Protein AF-A0A8B8GQB9-F1 (afdb_monomer_lite)

pLDDT: mean 72.42, std 12.16, range [37.84, 94.25]

Structure (mmCIF, N/CA/C/O backbone):
data_AF-A0A8B8GQB9-F1
#
_entry.id   AF-A0A8B8GQB9-F1
#
loop_
_atom_site.group_PDB
_atom_site.id
_atom_site.type_symbol
_atom_site.label_atom_id
_atom_site.label_alt_id
_atom_site.label_comp_id
_atom_site.label_asym_id
_atom_site.label_entity_id
_atom_site.label_seq_id
_atom_site.pdbx_PDB_ins_code
_atom_site.Cartn_x
_atom_site.Cartn_y
_atom_site.Cartn_z
_atom_site.occupancy
_atom_site.B_iso_or_equiv
_atom_site.auth_seq_id
_atom_site.auth_comp_id
_atom_site.auth_asym_id
_atom_site.auth_atom_id
_atom_site.pdbx_PDB_model_num
ATOM 1 N N . MET A 1 1 ? -40.264 -31.088 103.497 1.00 39.34 1 MET A N 1
ATOM 2 C CA . MET A 1 1 ? -40.477 -31.067 102.031 1.00 39.34 1 MET A CA 1
ATOM 3 C C . MET A 1 1 ? -41.965 -31.259 101.777 1.00 39.34 1 MET A C 1
ATOM 5 O O . MET A 1 1 ? -42.435 -32.384 101.854 1.00 39.34 1 MET A O 1
ATOM 9 N N . TYR A 1 2 ? -42.716 -30.182 101.550 1.00 37.84 2 TYR A N 1
ATOM 10 C CA . TYR A 1 2 ? -44.138 -30.271 101.207 1.00 37.84 2 TYR A CA 1
ATOM 11 C C . TYR A 1 2 ? -44.285 -29.982 99.714 1.00 37.84 2 TYR A C 1
ATOM 13 O O . TYR A 1 2 ? -43.940 -28.894 99.259 1.00 37.84 2 TYR A O 1
ATOM 21 N N . LYS A 1 3 ? -44.726 -30.979 98.940 1.00 40.84 3 LYS A N 1
ATOM 22 C CA . LYS A 1 3 ? -45.108 -30.781 97.539 1.00 40.84 3 LYS A CA 1
ATOM 23 C C . LYS A 1 3 ? -46.495 -30.143 97.525 1.00 40.84 3 LYS A C 1
ATOM 25 O O . LYS A 1 3 ? -47.461 -30.779 97.931 1.00 40.84 3 LYS A O 1
ATOM 30 N N . VAL A 1 4 ? -46.573 -28.893 97.080 1.00 47.66 4 VAL A N 1
ATOM 31 C CA . VAL A 1 4 ? -47.841 -28.227 96.764 1.00 47.66 4 VAL A CA 1
ATOM 32 C C . VAL A 1 4 ? -48.366 -28.844 95.462 1.00 47.66 4 VAL A C 1
ATOM 34 O O . VAL A 1 4 ? -47.625 -28.853 94.476 1.00 47.66 4 VAL A O 1
ATOM 37 N N . PRO A 1 5 ? -49.590 -29.397 95.420 1.00 45.25 5 PRO A N 1
ATOM 38 C CA . PRO A 1 5 ? -50.157 -29.890 94.175 1.00 45.25 5 PRO A CA 1
ATOM 39 C C . PRO A 1 5 ? -50.488 -28.698 93.272 1.00 45.25 5 PRO A C 1
ATOM 41 O O . PRO A 1 5 ? -51.281 -27.828 93.628 1.00 45.25 5 PRO A O 1
ATOM 44 N N . ILE A 1 6 ? -49.858 -28.650 92.098 1.00 49.50 6 ILE A N 1
ATOM 45 C CA . ILE A 1 6 ? -50.190 -27.693 91.042 1.00 49.50 6 ILE A CA 1
ATOM 46 C C . ILE A 1 6 ? -51.514 -28.159 90.445 1.00 49.50 6 ILE A C 1
ATOM 48 O O . ILE A 1 6 ? -51.567 -29.145 89.711 1.00 49.50 6 ILE A O 1
ATOM 52 N N . ASN A 1 7 ? -52.592 -27.478 90.819 1.00 47.31 7 ASN A N 1
ATOM 53 C CA . ASN A 1 7 ? -53.918 -27.724 90.279 1.00 47.31 7 ASN A CA 1
ATOM 54 C C . ASN A 1 7 ? -53.953 -27.150 88.855 1.00 47.31 7 ASN A C 1
ATOM 56 O O . ASN A 1 7 ? -54.044 -25.936 88.665 1.00 47.31 7 ASN A O 1
ATOM 60 N N . ILE A 1 8 ? -53.789 -28.011 87.850 1.00 48.53 8 ILE A N 1
ATOM 61 C CA . ILE A 1 8 ? -53.906 -27.627 86.443 1.00 48.53 8 ILE A CA 1
ATOM 62 C C . ILE A 1 8 ? -55.402 -27.504 86.155 1.00 48.53 8 ILE A C 1
ATOM 64 O O . ILE A 1 8 ? -56.056 -28.472 85.773 1.00 48.53 8 ILE A O 1
ATOM 68 N N . TYR A 1 9 ? -55.968 -26.318 86.370 1.00 55.84 9 TYR A N 1
ATOM 69 C CA . TYR A 1 9 ? -57.271 -26.009 85.798 1.00 55.84 9 TYR A CA 1
ATOM 70 C C . TYR A 1 9 ? -57.108 -26.035 84.277 1.00 55.84 9 TYR A C 1
ATOM 72 O O . TYR A 1 9 ? -56.384 -25.215 83.711 1.00 55.84 9 TYR A O 1
ATOM 80 N N . SER A 1 10 ? -57.754 -26.989 83.605 1.00 50.94 10 SER A N 1
ATOM 81 C CA . SER A 1 10 ? -57.945 -26.933 82.160 1.00 50.94 10 SER A CA 1
ATOM 82 C C . SER A 1 10 ? -58.796 -25.699 81.864 1.00 50.94 10 SER A C 1
ATOM 84 O O . SER A 1 10 ? -60.022 -25.735 81.978 1.00 50.94 10 SER A O 1
ATOM 86 N N . SER A 1 11 ? -58.139 -24.578 81.574 1.00 60.91 11 SER A N 1
ATOM 87 C CA . SER A 1 11 ? -58.800 -23.360 81.126 1.00 60.91 11 SER A CA 1
ATOM 88 C C . SER A 1 11 ? -59.613 -23.701 79.880 1.00 60.91 11 SER A C 1
ATOM 90 O O . SER A 1 11 ? -59.053 -24.100 78.858 1.00 60.91 11 SER A O 1
ATOM 92 N N . ILE A 1 12 ? -60.940 -23.613 79.984 1.00 61.53 12 ILE A N 1
ATOM 93 C CA . ILE A 1 12 ? -61.823 -23.696 78.824 1.00 61.53 12 ILE A CA 1
ATOM 94 C C . ILE A 1 12 ? -61.467 -22.484 77.966 1.00 61.53 12 ILE A C 1
ATOM 96 O O . ILE A 1 12 ? -61.733 -21.349 78.352 1.00 61.53 12 ILE A O 1
ATOM 100 N N . MET A 1 13 ? -60.791 -22.719 76.843 1.00 62.28 13 MET A N 1
ATOM 101 C CA . MET A 1 13 ? -60.435 -21.652 75.917 1.00 62.28 13 MET A CA 1
ATOM 102 C C . MET A 1 13 ? -61.678 -21.236 75.140 1.00 62.28 13 MET A C 1
ATOM 104 O O . MET A 1 13 ? -62.284 -22.040 74.429 1.00 62.28 13 MET A O 1
ATOM 108 N N . TYR A 1 14 ? -62.072 -19.978 75.310 1.00 66.94 14 TYR A N 1
ATOM 109 C CA . TYR A 1 14 ? -63.197 -19.377 74.609 1.00 66.94 14 TYR A CA 1
ATOM 110 C C . TYR A 1 14 ? -62.704 -18.633 73.367 1.00 66.94 14 TYR A C 1
ATOM 112 O O . TYR A 1 14 ? -61.550 -18.238 73.267 1.00 66.94 14 TYR A O 1
ATOM 120 N N . ASN A 1 15 ? -63.592 -18.449 72.394 1.00 71.06 15 ASN A N 1
ATOM 121 C CA . ASN A 1 15 ? -63.303 -17.665 71.196 1.00 71.06 15 ASN A CA 1
ATOM 122 C C . ASN A 1 15 ? -63.157 -16.174 71.561 1.00 71.06 15 ASN A C 1
ATOM 124 O O . ASN A 1 15 ? -63.997 -15.663 72.299 1.00 71.06 15 ASN A O 1
ATOM 128 N N . ASN A 1 16 ? -62.201 -15.455 70.962 1.00 67.06 16 ASN A N 1
ATOM 129 C CA . ASN A 1 16 ? -61.889 -14.024 71.166 1.00 67.06 16 ASN A CA 1
ATOM 130 C C . ASN A 1 16 ? -63.027 -13.047 70.778 1.00 67.06 16 ASN A C 1
ATOM 132 O O . ASN A 1 16 ? -62.819 -11.841 70.651 1.00 67.06 16 ASN A O 1
ATOM 136 N N . LYS A 1 17 ? -64.243 -13.541 70.533 1.00 71.31 17 LYS A N 1
ATOM 137 C CA . LYS A 1 17 ? -65.480 -12.745 70.433 1.00 71.31 17 LYS A CA 1
ATOM 138 C C . LYS A 1 17 ? -66.305 -12.776 71.720 1.00 71.31 17 LYS A C 1
ATOM 140 O O . LYS A 1 17 ? -67.232 -11.988 71.869 1.00 71.31 17 LYS A O 1
ATOM 145 N N . VAL A 1 18 ? -65.997 -13.706 72.617 1.00 72.69 18 VAL A N 1
ATOM 146 C CA . VAL A 1 18 ? -66.631 -13.853 73.921 1.00 72.69 18 VAL A CA 1
ATOM 147 C C . VAL A 1 18 ? -65.871 -12.968 74.904 1.00 72.69 18 VAL A C 1
ATOM 149 O O . VAL A 1 18 ? -64.649 -13.038 74.990 1.00 72.69 18 VAL A O 1
ATOM 152 N N . LEU A 1 19 ? -66.594 -12.124 75.642 1.00 76.31 19 LEU A N 1
ATOM 153 C CA . LEU A 1 19 ? -66.032 -11.150 76.587 1.00 76.31 19 LEU A CA 1
ATOM 154 C C . LEU A 1 19 ? -65.629 -11.815 77.917 1.00 76.31 19 LEU A C 1
ATOM 156 O O . LEU A 1 19 ? -66.058 -11.395 78.990 1.00 76.31 19 LEU A O 1
ATOM 160 N N . ILE A 1 20 ? -64.867 -12.907 77.849 1.00 72.06 20 ILE A N 1
ATOM 161 C CA . ILE A 1 20 ? -64.459 -13.724 78.998 1.00 72.06 20 ILE A CA 1
ATOM 162 C C . ILE A 1 20 ? -62.994 -14.112 78.806 1.00 72.06 20 ILE A C 1
ATOM 164 O O . ILE A 1 20 ? -62.632 -14.568 77.731 1.00 72.06 20 ILE A O 1
ATOM 168 N N . GLY A 1 21 ? -62.178 -13.968 79.857 1.00 65.38 21 GLY A N 1
ATOM 169 C CA . GLY A 1 21 ? -60.767 -14.371 79.862 1.00 65.38 21 GLY A CA 1
ATOM 170 C C . GLY A 1 21 ? -59.894 -13.521 78.937 1.00 65.38 21 GLY A C 1
ATOM 171 O O . GLY A 1 21 ? -59.866 -13.749 77.743 1.00 65.38 21 GLY A O 1
ATOM 172 N N . ASN A 1 22 ? -59.191 -12.529 79.491 1.00 73.38 22 ASN A N 1
ATOM 173 C CA . ASN A 1 22 ? -58.153 -11.703 78.842 1.00 73.38 22 ASN A CA 1
ATOM 174 C C . ASN A 1 22 ? -58.404 -11.188 77.397 1.00 73.38 22 ASN A C 1
ATOM 176 O O . ASN A 1 22 ? -57.479 -10.771 76.703 1.00 73.38 22 ASN A O 1
ATOM 180 N N . TRP A 1 23 ? -59.672 -11.140 76.978 1.00 77.75 23 TRP A N 1
ATOM 181 C CA . TRP A 1 23 ? -60.152 -10.773 75.643 1.00 77.75 23 TRP A CA 1
ATOM 182 C C . TRP A 1 23 ? -59.574 -9.455 75.101 1.00 77.75 23 TRP A C 1
ATOM 184 O O . TRP A 1 23 ? -59.259 -9.333 73.917 1.00 77.75 23 TRP A O 1
ATOM 194 N N . PHE A 1 24 ? -59.418 -8.460 75.978 1.00 74.44 24 PHE A N 1
ATOM 195 C CA . PHE A 1 24 ? -58.923 -7.134 75.610 1.00 74.44 24 PHE A CA 1
ATOM 196 C C . PHE A 1 24 ? -57.451 -7.154 75.171 1.00 74.44 24 PHE A C 1
ATOM 198 O O . PHE A 1 24 ? -57.071 -6.450 74.236 1.00 74.44 24 PHE A O 1
ATOM 205 N N . GLU A 1 25 ? -56.616 -7.968 75.819 1.00 70.38 25 GLU A N 1
ATOM 206 C CA . GLU A 1 25 ? -55.206 -8.091 75.444 1.00 70.38 25 GLU A CA 1
ATOM 207 C C . GLU A 1 25 ? -55.064 -8.837 74.116 1.00 70.38 25 GLU A C 1
ATOM 209 O O . GLU A 1 25 ? -54.300 -8.416 73.247 1.00 70.38 25 GLU A O 1
ATOM 214 N N . GLU A 1 26 ? -55.877 -9.873 73.907 1.00 70.06 26 GLU A N 1
ATOM 215 C CA . GLU A 1 26 ? -55.859 -10.677 72.685 1.00 70.06 26 GLU A CA 1
ATOM 216 C C . GLU A 1 26 ? -56.292 -9.897 71.434 1.00 70.06 26 GLU A C 1
ATOM 218 O O . GLU A 1 26 ? -55.736 -10.123 70.357 1.00 70.06 26 GLU A O 1
ATOM 223 N N . GLN A 1 27 ? -57.219 -8.936 71.546 1.00 68.00 27 GLN A N 1
ATOM 224 C CA . GLN A 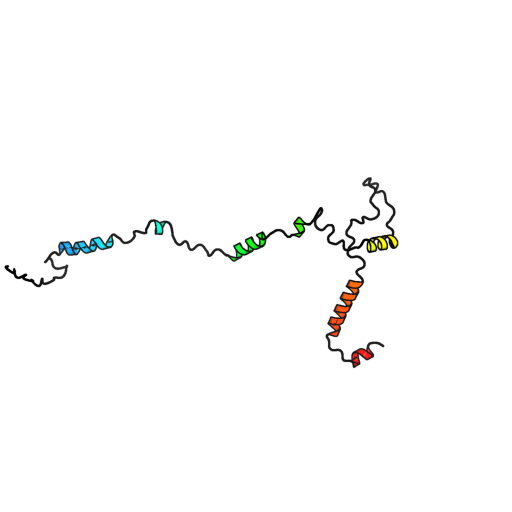1 27 ? -57.556 -8.047 70.422 1.00 68.00 27 GLN A CA 1
ATOM 225 C C . GLN A 1 27 ? -56.399 -7.118 70.021 1.00 68.00 27 GLN A C 1
ATOM 227 O O . GLN A 1 27 ? -56.227 -6.801 68.838 1.00 68.00 27 GLN A O 1
ATOM 232 N N . ASN A 1 28 ? -55.591 -6.679 70.986 1.00 63.62 28 ASN A N 1
ATOM 233 C CA . ASN A 1 28 ? -54.536 -5.695 70.747 1.00 63.62 28 ASN A CA 1
ATOM 234 C C . ASN A 1 28 ? -53.272 -6.294 70.107 1.00 63.62 28 ASN A C 1
ATOM 236 O O . ASN A 1 28 ? -52.526 -5.570 69.442 1.00 63.62 28 ASN A O 1
ATOM 240 N N . VAL A 1 29 ? -53.062 -7.612 70.208 1.00 61.47 29 VAL A N 1
ATOM 241 C CA . VAL A 1 29 ? -51.936 -8.319 69.559 1.00 61.47 29 VAL A CA 1
ATOM 242 C C . VAL A 1 29 ? -51.974 -8.161 68.034 1.00 61.47 29 VAL A C 1
ATOM 244 O O . VAL A 1 29 ? -50.940 -7.971 67.390 1.00 61.47 29 VAL A O 1
ATOM 247 N N . THR A 1 30 ? -53.169 -8.160 67.440 1.00 55.09 30 THR A N 1
ATOM 248 C CA . THR A 1 30 ? -53.351 -8.051 65.984 1.00 55.09 30 THR A CA 1
ATOM 249 C C . THR A 1 30 ? -52.902 -6.708 65.399 1.00 55.09 30 THR A C 1
ATOM 251 O O . THR A 1 30 ? -52.478 -6.659 64.243 1.00 55.09 30 THR A O 1
ATOM 254 N N . PHE A 1 31 ? -52.926 -5.621 66.178 1.00 53.53 31 PHE A N 1
ATOM 255 C CA . PHE A 1 31 ? -52.535 -4.289 65.697 1.00 53.53 31 PHE A CA 1
ATOM 256 C C . PHE A 1 31 ? -51.015 -4.089 65.628 1.00 53.53 31 PHE A C 1
ATOM 258 O O . PHE A 1 31 ? -50.538 -3.282 64.826 1.00 53.53 31 PHE A O 1
ATOM 265 N N . ALA A 1 32 ? -50.237 -4.836 66.416 1.00 54.53 32 ALA A N 1
ATOM 266 C CA . ALA A 1 32 ? -48.777 -4.734 66.412 1.00 54.53 32 ALA A CA 1
ATOM 267 C C . ALA A 1 32 ? -48.144 -5.335 65.142 1.00 54.53 32 ALA A C 1
ATOM 269 O O . ALA A 1 32 ? -47.116 -4.851 64.676 1.00 54.53 32 ALA A O 1
ATOM 270 N N . LEU A 1 33 ? -48.785 -6.336 64.530 1.00 55.19 33 LEU A N 1
ATOM 271 C CA . LEU A 1 33 ? -48.252 -7.057 63.367 1.00 55.19 33 LEU A CA 1
ATOM 272 C C . LEU A 1 33 ? -48.316 -6.270 62.047 1.00 55.19 33 LEU A C 1
ATOM 274 O O . LEU A 1 33 ? -47.567 -6.570 61.121 1.00 55.19 33 LEU A O 1
ATOM 278 N N . GLN A 1 34 ? -49.176 -5.253 61.935 1.00 52.78 34 GLN A N 1
ATOM 279 C CA . GLN A 1 34 ? -49.383 -4.543 60.663 1.00 52.78 34 GLN A CA 1
ATOM 280 C C . GLN A 1 34 ? -48.462 -3.328 60.452 1.00 52.78 34 GLN A C 1
ATOM 282 O O . GLN A 1 34 ? -48.421 -2.779 59.350 1.00 52.78 34 GLN A O 1
ATOM 287 N N . LYS A 1 35 ? -47.689 -2.899 61.461 1.00 53.28 35 LYS A N 1
ATOM 288 C CA . LYS A 1 35 ? -46.901 -1.651 61.385 1.00 53.28 35 LYS A CA 1
ATOM 289 C C . LYS A 1 35 ? -45.514 -1.771 60.736 1.00 53.28 35 LYS A C 1
ATOM 291 O O . LYS A 1 35 ? -44.863 -0.745 60.540 1.00 53.28 35 LYS A O 1
ATOM 296 N N . ASP A 1 36 ? -45.068 -2.967 60.350 1.00 57.03 36 ASP A N 1
ATOM 297 C CA . ASP A 1 36 ? -43.691 -3.189 59.867 1.00 57.03 36 ASP A CA 1
ATOM 298 C C . ASP A 1 36 ? -43.534 -3.398 58.349 1.00 57.03 36 ASP A C 1
ATOM 300 O O . ASP A 1 36 ? -42.431 -3.611 57.843 1.00 57.03 36 ASP A O 1
ATOM 304 N N . GLY A 1 37 ? -44.604 -3.262 57.571 1.00 56.44 37 GLY A N 1
ATOM 305 C CA . GLY A 1 37 ? -44.643 -3.770 56.199 1.00 56.44 37 GLY A CA 1
ATOM 306 C C . GLY A 1 37 ? -44.079 -2.904 55.065 1.00 56.44 37 GLY A C 1
ATOM 307 O O . GLY A 1 37 ? -44.536 -3.101 53.946 1.00 56.44 37 GLY A O 1
ATOM 308 N N . ASN A 1 38 ? -43.161 -1.943 55.270 1.00 61.88 38 ASN A N 1
ATOM 309 C CA . ASN A 1 38 ? -42.385 -1.383 54.134 1.00 61.88 38 ASN A CA 1
ATOM 310 C C . ASN A 1 38 ? -41.113 -0.596 54.514 1.00 61.88 38 ASN A C 1
ATOM 312 O O . ASN A 1 38 ? -40.820 0.467 53.956 1.00 61.88 38 ASN A O 1
ATOM 316 N N . LYS A 1 39 ? -40.312 -1.099 55.456 1.00 67.75 39 LYS A N 1
ATOM 317 C CA . LYS A 1 39 ? -38.986 -0.525 55.738 1.00 67.75 39 LYS A CA 1
ATOM 318 C C . LYS A 1 39 ? -37.973 -1.038 54.710 1.00 67.75 39 LYS A C 1
ATOM 320 O O . LYS A 1 39 ? -37.134 -1.876 55.024 1.00 67.75 39 LYS A O 1
ATOM 325 N N . LYS A 1 40 ? -38.045 -0.546 53.466 1.00 72.50 40 LYS A N 1
ATOM 326 C CA . LYS A 1 40 ? -36.931 -0.729 52.519 1.00 72.50 40 LYS A CA 1
ATOM 327 C C . LYS A 1 40 ? -35.676 -0.172 53.180 1.00 72.50 40 LYS A C 1
ATOM 329 O O . LYS A 1 40 ? -35.678 0.988 53.601 1.00 72.50 40 LYS A O 1
ATOM 334 N N . SER A 1 41 ? -34.639 -0.997 53.292 1.00 78.69 41 SER A N 1
ATOM 335 C CA . SER A 1 41 ? -33.354 -0.554 53.830 1.00 78.69 41 SER A CA 1
ATOM 336 C C . SER A 1 41 ? -32.833 0.631 53.013 1.00 78.69 41 SER A C 1
ATOM 338 O O . SER A 1 41 ? -33.171 0.766 51.833 1.00 78.69 41 SER A O 1
ATOM 340 N N . ALA A 1 42 ? -32.006 1.491 53.618 1.00 79.38 42 ALA A N 1
ATOM 341 C CA . ALA A 1 42 ? -31.325 2.559 52.876 1.00 79.38 42 ALA A CA 1
ATOM 342 C C . ALA A 1 42 ? -30.630 1.982 51.627 1.00 79.38 42 ALA A C 1
ATOM 344 O O . ALA A 1 42 ? -30.844 2.458 50.520 1.00 79.38 42 ALA A O 1
ATOM 345 N N . TYR A 1 43 ? -29.997 0.813 51.778 1.00 81.12 43 TYR A N 1
ATOM 346 C CA . TYR A 1 43 ? -29.413 0.051 50.676 1.00 81.12 43 TYR A CA 1
ATOM 347 C C . TYR A 1 43 ? -30.402 -0.283 49.544 1.00 81.12 43 TYR A C 1
ATOM 349 O O . TYR A 1 43 ? -30.079 -0.091 48.380 1.00 81.12 43 TYR A O 1
ATOM 357 N N . GLN A 1 44 ? -31.622 -0.748 49.838 1.00 78.31 44 GLN A N 1
ATOM 358 C CA . GLN A 1 44 ? -32.636 -1.015 48.803 1.00 78.31 44 GLN A CA 1
ATOM 359 C C . GLN A 1 44 ? -33.188 0.258 48.145 1.00 78.31 44 GLN A C 1
ATOM 361 O O . GLN A 1 44 ? -33.719 0.190 47.032 1.00 78.31 44 GLN A O 1
ATOM 366 N N . LYS A 1 45 ? -33.124 1.406 48.832 1.00 79.00 45 LYS A N 1
ATOM 367 C CA . LYS A 1 45 ? -33.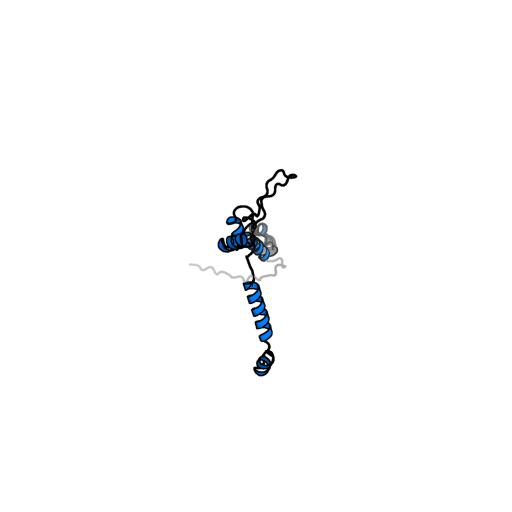480 2.702 48.239 1.00 79.00 45 LYS A CA 1
ATOM 368 C C . LYS A 1 45 ? -32.393 3.182 47.283 1.00 79.00 45 LYS A C 1
ATOM 370 O O . LYS A 1 45 ? -32.748 3.616 46.187 1.00 79.00 45 LYS A O 1
ATOM 375 N N . ASP A 1 46 ? -31.135 3.041 47.685 1.00 83.06 46 ASP A N 1
ATOM 376 C CA . ASP A 1 46 ? -29.967 3.557 46.966 1.00 83.06 46 ASP A CA 1
ATOM 377 C C . ASP A 1 46 ? -29.570 2.648 45.794 1.00 83.06 46 ASP A C 1
ATOM 379 O O . ASP A 1 46 ? -29.281 3.118 44.696 1.00 83.06 46 ASP A O 1
ATOM 383 N N . TYR A 1 47 ? -29.640 1.329 45.986 1.00 76.31 47 TYR A N 1
ATOM 384 C CA . TYR A 1 47 ? -29.302 0.325 44.980 1.00 76.31 47 TYR A CA 1
ATOM 385 C C . TYR A 1 47 ? -30.565 -0.312 44.416 1.00 76.31 47 TYR A C 1
ATOM 387 O O . TYR A 1 47 ? -30.918 -1.462 44.699 1.00 76.31 47 TYR A O 1
ATOM 395 N N . ARG A 1 48 ? -31.264 0.437 43.564 1.00 74.19 48 ARG A N 1
ATOM 396 C CA . ARG A 1 48 ? -32.276 -0.164 42.695 1.00 74.19 48 ARG A CA 1
ATOM 397 C C . ARG A 1 48 ? -31.562 -0.917 41.581 1.00 74.19 48 ARG A C 1
ATOM 399 O O . ARG A 1 48 ? -30.648 -0.382 40.958 1.00 74.19 48 ARG A O 1
ATOM 406 N N . LYS A 1 49 ? -32.010 -2.142 41.285 1.00 69.62 49 LYS A N 1
ATOM 407 C CA . LYS A 1 49 ? -31.670 -2.812 40.024 1.00 69.62 49 LYS A CA 1
ATOM 408 C C . LYS A 1 49 ? -32.278 -1.993 38.888 1.00 69.62 49 LYS A C 1
ATOM 410 O O . LYS A 1 49 ? -33.382 -2.273 38.429 1.00 69.62 49 LYS A O 1
ATOM 415 N N . HIS A 1 50 ? -31.585 -0.946 38.463 1.00 65.56 50 HIS A N 1
ATOM 416 C CA . HIS A 1 50 ? -31.837 -0.353 37.170 1.00 65.56 50 HIS A CA 1
ATOM 417 C C . HIS A 1 50 ? -31.478 -1.432 36.154 1.00 65.56 50 HIS A C 1
ATOM 419 O O . HIS A 1 50 ? -30.319 -1.833 36.053 1.00 65.56 50 HIS A O 1
ATOM 425 N N . ALA A 1 51 ? -32.484 -1.946 35.447 1.00 67.31 51 ALA A N 1
ATOM 426 C CA . ALA A 1 51 ? -32.263 -2.686 34.218 1.00 67.31 51 ALA A CA 1
ATOM 427 C C . ALA A 1 51 ? -31.714 -1.676 33.207 1.00 67.31 51 ALA A C 1
ATOM 429 O O . ALA A 1 51 ? -32.449 -1.124 32.392 1.00 67.31 51 ALA A O 1
ATOM 430 N N . LEU A 1 52 ? -30.428 -1.344 33.338 1.00 67.12 52 LEU A N 1
ATOM 431 C CA . LEU A 1 52 ? -29.728 -0.653 32.276 1.00 67.12 52 LEU A CA 1
ATOM 432 C C . LEU A 1 52 ? -29.906 -1.526 31.030 1.00 67.12 52 LEU A C 1
ATOM 434 O O . LEU A 1 52 ? -29.771 -2.752 31.143 1.00 67.12 52 LEU A O 1
ATOM 438 N N . PRO A 1 53 ? -30.243 -0.940 29.868 1.00 70.94 53 PRO A N 1
ATOM 439 C CA . PRO A 1 53 ? -30.238 -1.700 28.631 1.00 70.94 53 PRO A CA 1
ATOM 440 C C . PRO A 1 53 ? -28.877 -2.382 28.546 1.00 70.94 53 PRO A C 1
ATOM 442 O O . PRO A 1 53 ? -27.855 -1.724 28.763 1.00 70.94 53 PRO A O 1
ATOM 445 N N . VAL A 1 54 ? -28.879 -3.705 28.342 1.00 70.88 54 VAL A N 1
ATOM 446 C CA . VAL A 1 54 ? -27.658 -4.510 28.235 1.00 70.88 54 VAL A CA 1
ATOM 447 C C . VAL A 1 54 ? -26.727 -3.757 27.302 1.00 70.88 54 VAL A C 1
ATOM 449 O O . VAL A 1 54 ? -27.041 -3.576 26.127 1.00 70.88 54 VAL A O 1
ATOM 452 N N . ARG A 1 55 ? -25.640 -3.218 27.865 1.00 68.75 55 ARG A N 1
ATOM 453 C CA . ARG A 1 55 ? -24.702 -2.382 27.123 1.00 68.75 55 ARG A CA 1
ATOM 454 C C . ARG A 1 55 ? -24.274 -3.198 25.913 1.00 68.75 55 ARG A C 1
ATOM 456 O O . ARG A 1 55 ? -23.826 -4.330 26.081 1.00 68.75 55 ARG A O 1
ATOM 463 N N . ASP A 1 56 ? -24.474 -2.662 24.712 1.00 76.44 56 ASP A N 1
ATOM 464 C CA . ASP A 1 56 ? -24.208 -3.421 23.496 1.00 76.44 56 ASP A CA 1
ATOM 465 C C . ASP A 1 56 ? -22.699 -3.640 23.372 1.00 76.44 56 ASP A C 1
ATOM 467 O O . ASP A 1 56 ? -21.955 -2.788 22.877 1.00 76.44 56 ASP A O 1
ATOM 471 N N . ASN A 1 57 ? -22.229 -4.775 23.890 1.00 80.94 57 ASN A N 1
ATOM 472 C CA . ASN A 1 57 ? -20.814 -5.112 23.977 1.00 80.94 57 ASN A CA 1
ATOM 473 C C . ASN A 1 57 ? -20.151 -5.067 22.593 1.00 80.94 57 ASN A C 1
ATOM 475 O O . ASN A 1 57 ? -18.970 -4.736 22.496 1.00 80.94 57 ASN A O 1
ATOM 479 N N . LYS A 1 58 ? -20.911 -5.309 21.514 1.00 84.94 58 LYS A N 1
ATOM 480 C CA . LYS A 1 58 ? -20.416 -5.213 20.134 1.00 84.94 58 LYS A CA 1
ATOM 481 C C . LYS A 1 58 ? -19.931 -3.806 19.787 1.00 84.94 58 LYS A C 1
ATOM 483 O O . LYS A 1 58 ? -18.910 -3.668 19.119 1.00 84.94 58 LYS A O 1
ATOM 488 N N . SER A 1 59 ? -20.623 -2.765 20.250 1.00 84.69 59 SER A N 1
ATOM 489 C CA . SER A 1 59 ? -20.225 -1.373 20.000 1.00 84.69 59 SER A CA 1
ATOM 490 C C . SER A 1 59 ? -18.892 -1.032 20.674 1.00 84.69 59 SER A C 1
ATOM 492 O O . SER A 1 59 ? -18.021 -0.425 20.055 1.00 84.69 59 SER A O 1
ATOM 494 N N . ILE A 1 60 ? -18.687 -1.508 21.905 1.00 86.06 60 ILE A N 1
ATOM 495 C CA . ILE A 1 60 ? -17.448 -1.307 22.666 1.00 86.06 60 ILE A CA 1
ATOM 496 C C . ILE A 1 60 ? -16.287 -2.038 21.992 1.00 86.06 60 ILE A C 1
ATOM 498 O O . ILE A 1 60 ? -15.212 -1.463 21.842 1.00 86.06 60 ILE A O 1
ATOM 502 N N . TRP A 1 61 ? -16.506 -3.282 21.552 1.00 86.50 61 TRP A N 1
ATOM 503 C CA . TRP A 1 61 ? -15.490 -4.057 20.841 1.00 86.50 61 TRP A CA 1
ATOM 504 C C . TRP A 1 61 ? -15.064 -3.385 19.538 1.00 86.50 61 TRP A C 1
ATOM 506 O O . TRP A 1 61 ? -13.867 -3.257 19.308 1.00 86.50 61 TRP A O 1
ATOM 516 N N . LYS A 1 62 ? -16.007 -2.850 18.753 1.00 87.94 62 LYS A N 1
ATOM 517 C CA . LYS A 1 62 ? -15.692 -2.093 17.529 1.00 87.94 62 LYS A CA 1
ATOM 518 C C . LYS A 1 62 ? -14.893 -0.820 17.805 1.00 87.94 62 LYS A C 1
ATOM 520 O O . LYS A 1 62 ? -13.994 -0.485 17.042 1.00 87.94 62 LYS A O 1
ATOM 525 N N . ILE A 1 63 ? -15.213 -0.091 18.876 1.00 85.94 63 ILE A N 1
ATOM 526 C CA . ILE A 1 63 ? -14.442 1.098 19.277 1.00 85.94 63 ILE A CA 1
ATOM 527 C C . ILE A 1 63 ? -13.024 0.688 19.677 1.00 85.94 63 ILE A C 1
ATOM 529 O O . ILE A 1 63 ? -12.062 1.340 19.284 1.00 85.94 63 ILE A O 1
ATOM 533 N N . ARG A 1 64 ? -12.890 -0.418 20.416 1.00 87.50 64 ARG A N 1
ATOM 534 C CA . ARG A 1 64 ? -11.595 -0.946 20.847 1.00 87.50 64 ARG A CA 1
ATOM 535 C C . ARG A 1 64 ? -10.745 -1.422 19.673 1.00 87.50 64 ARG A C 1
ATOM 537 O O . ARG A 1 64 ? -9.564 -1.116 19.645 1.00 87.50 64 ARG A O 1
ATOM 544 N N . GLU A 1 65 ? -11.347 -2.113 18.713 1.00 86.62 65 GLU A N 1
ATOM 545 C CA . GLU A 1 65 ? -10.708 -2.570 17.474 1.00 86.62 65 GLU A CA 1
ATOM 546 C C . GLU A 1 65 ? -10.227 -1.385 16.628 1.00 86.62 65 GLU A C 1
ATOM 548 O O . GLU A 1 65 ? -9.075 -1.345 16.214 1.00 86.62 65 GLU A O 1
ATOM 553 N N . LYS A 1 66 ? -11.051 -0.340 16.474 1.00 82.25 66 LYS A N 1
ATOM 554 C CA . LYS A 1 66 ? -10.625 0.911 15.820 1.00 82.25 66 LYS A CA 1
ATOM 555 C C . LYS A 1 66 ? -9.512 1.640 16.577 1.00 82.25 66 LYS A C 1
ATOM 557 O O . LYS A 1 66 ? -8.745 2.375 15.969 1.00 82.25 66 LYS A O 1
ATOM 562 N N . ALA A 1 67 ? -9.436 1.454 17.892 1.00 80.75 67 ALA A N 1
ATOM 563 C CA . ALA A 1 67 ? -8.406 2.033 18.745 1.00 80.75 67 ALA A CA 1
ATOM 564 C C . ALA A 1 67 ? -7.145 1.154 18.873 1.00 80.75 67 ALA A C 1
ATOM 566 O O . ALA A 1 67 ? -6.207 1.572 19.548 1.00 80.75 67 ALA A O 1
ATOM 567 N N . GLN A 1 68 ? -7.088 -0.038 18.253 1.00 83.94 68 GLN A N 1
ATOM 568 C CA . GLN A 1 68 ? -5.954 -0.971 18.392 1.00 83.94 68 GLN A CA 1
ATOM 569 C C . GLN A 1 68 ? -4.657 -0.517 1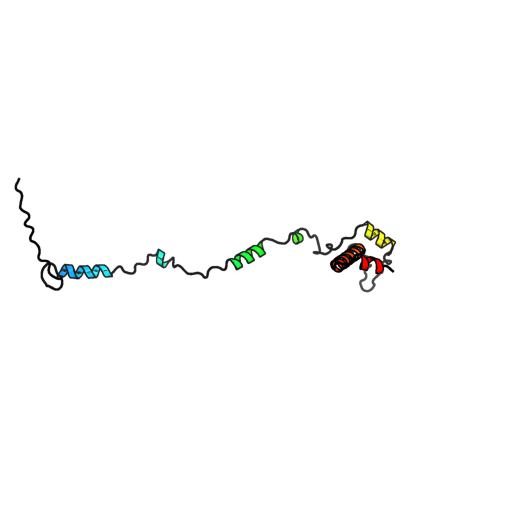7.707 1.00 83.94 68 GLN A C 1
ATOM 571 O O . GLN A 1 68 ? -3.641 -1.199 17.818 1.00 83.94 68 GLN A O 1
ATOM 576 N N . GLY A 1 69 ? -4.648 0.657 17.084 1.00 80.19 69 GLY A N 1
ATOM 577 C CA . GLY A 1 69 ? -3.422 1.339 16.703 1.00 80.19 69 GLY A CA 1
ATOM 578 C C . GLY A 1 69 ? -3.517 2.003 15.344 1.00 80.19 69 GLY A C 1
ATOM 579 O O . GLY A 1 69 ? -4.468 1.816 14.587 1.00 80.19 69 GLY A O 1
ATOM 580 N N . LEU A 1 70 ? -2.497 2.798 15.052 1.00 80.38 70 LEU A N 1
ATOM 581 C CA . LEU A 1 70 ? -2.280 3.338 13.722 1.00 80.38 70 LEU A CA 1
ATOM 582 C C . LEU A 1 70 ? -1.507 2.310 12.882 1.00 80.38 70 LEU A C 1
ATOM 584 O O . LEU A 1 70 ? -0.653 1.600 13.426 1.00 80.38 70 LEU A O 1
ATOM 588 N N . PRO A 1 71 ? -1.785 2.205 11.571 1.00 82.19 71 PRO A N 1
ATOM 589 C CA . PRO A 1 71 ? -1.018 1.337 10.689 1.00 82.19 71 PRO A CA 1
ATOM 590 C C . PRO A 1 71 ? 0.464 1.717 10.729 1.00 82.19 71 PRO A C 1
ATOM 592 O O . PRO A 1 71 ? 0.822 2.893 10.700 1.00 82.19 71 PRO A O 1
ATOM 595 N N . ARG A 1 72 ? 1.331 0.700 10.776 1.00 80.44 72 ARG A N 1
ATOM 596 C CA . ARG A 1 72 ? 2.790 0.858 10.897 1.00 80.44 72 ARG A CA 1
ATOM 597 C C . ARG A 1 72 ? 3.388 1.765 9.813 1.00 80.44 72 ARG A C 1
ATOM 599 O O . ARG A 1 72 ? 4.333 2.487 10.106 1.00 80.44 72 ARG A O 1
ATOM 606 N N . GLN A 1 73 ? 2.813 1.741 8.609 1.00 79.75 73 GLN A N 1
ATOM 607 C CA . GLN A 1 73 ? 3.218 2.551 7.453 1.00 79.75 73 GLN A CA 1
ATOM 608 C C . GLN A 1 73 ? 3.310 4.042 7.809 1.00 79.75 73 GLN A C 1
ATOM 610 O O . GLN A 1 73 ? 4.339 4.662 7.583 1.00 79.75 73 GLN A O 1
ATOM 615 N N . LEU A 1 74 ? 2.330 4.575 8.551 1.00 75.31 74 LEU A N 1
ATOM 616 C CA . LEU A 1 74 ? 2.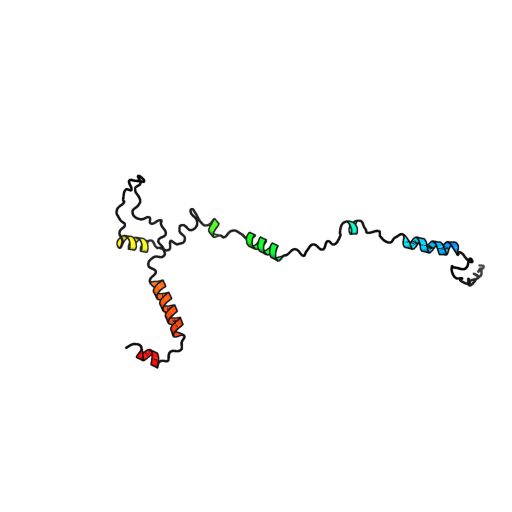305 5.989 8.953 1.00 75.31 74 LEU A CA 1
ATOM 617 C C . LEU A 1 74 ? 3.502 6.429 9.808 1.00 75.31 74 LEU A C 1
ATOM 619 O O . LEU A 1 74 ? 3.791 7.618 9.877 1.00 75.31 74 LEU A O 1
ATOM 623 N N . PHE A 1 75 ? 4.174 5.497 10.488 1.00 81.00 75 PHE A N 1
ATOM 624 C CA . PHE A 1 75 ? 5.360 5.797 11.293 1.00 81.00 75 PHE A CA 1
ATOM 625 C C . PHE A 1 75 ? 6.672 5.567 10.542 1.00 81.00 75 PHE A C 1
ATOM 627 O O . PHE A 1 75 ? 7.711 6.061 10.974 1.00 81.00 75 PHE A O 1
ATOM 634 N N . GLN A 1 76 ? 6.645 4.763 9.480 1.00 79.06 76 GLN A N 1
ATOM 635 C CA . GLN A 1 76 ? 7.830 4.412 8.697 1.00 79.06 76 GLN A CA 1
ATOM 636 C C . GLN A 1 76 ? 8.023 5.333 7.497 1.00 79.06 76 GLN A C 1
ATOM 638 O O . GLN A 1 76 ? 9.147 5.470 7.016 1.00 79.06 76 GLN A O 1
ATOM 643 N N . ASP A 1 77 ? 6.952 5.972 7.039 1.00 79.38 77 ASP A N 1
ATOM 644 C CA . ASP A 1 77 ? 7.008 6.828 5.870 1.00 79.38 77 ASP A CA 1
ATOM 645 C C . ASP A 1 77 ? 7.690 8.154 6.208 1.00 79.38 77 ASP A C 1
ATOM 647 O O . ASP A 1 77 ? 7.296 8.895 7.112 1.00 79.38 77 ASP A O 1
ATOM 651 N N . HIS A 1 78 ? 8.738 8.463 5.451 1.00 75.31 78 HIS A N 1
ATOM 652 C CA . HIS A 1 78 ? 9.458 9.723 5.542 1.00 75.31 78 HIS A CA 1
ATOM 653 C C . HIS A 1 78 ? 9.077 10.616 4.356 1.00 75.31 78 HIS A C 1
ATOM 655 O O . HIS A 1 78 ? 9.232 10.230 3.200 1.00 75.31 78 HIS A O 1
ATOM 661 N N . GLY A 1 79 ? 8.622 11.841 4.635 1.00 76.31 79 GLY A N 1
ATOM 662 C CA . GLY A 1 79 ? 8.253 12.812 3.602 1.00 76.31 79 GLY A CA 1
ATOM 663 C C . GLY A 1 79 ? 6.799 12.684 3.140 1.00 76.31 79 GLY A C 1
ATOM 664 O O . GLY A 1 79 ? 5.892 12.566 3.960 1.00 76.31 79 GLY A O 1
ATOM 665 N N . ILE A 1 80 ? 6.562 12.791 1.831 1.00 76.56 80 ILE A N 1
ATOM 666 C CA . ILE A 1 80 ? 5.214 12.710 1.253 1.00 76.56 80 ILE A CA 1
ATOM 667 C C . ILE A 1 80 ? 4.764 11.244 1.282 1.00 76.56 80 ILE A C 1
ATOM 669 O O . ILE A 1 80 ? 5.394 10.393 0.657 1.00 76.56 80 ILE A O 1
ATOM 673 N N . HIS A 1 81 ? 3.679 10.965 2.009 1.00 75.12 81 HIS A N 1
ATOM 674 C CA . HIS A 1 81 ? 3.106 9.623 2.142 1.00 75.12 81 HIS A CA 1
ATOM 675 C C . HIS A 1 81 ? 2.843 9.000 0.760 1.00 75.12 81 HIS A C 1
ATOM 677 O O . HIS A 1 81 ? 2.256 9.646 -0.112 1.00 75.12 81 HIS A O 1
ATOM 683 N N . ASN A 1 82 ? 3.302 7.761 0.569 1.00 74.69 82 ASN A N 1
ATOM 684 C CA . ASN A 1 82 ? 3.186 6.958 -0.653 1.00 74.69 82 ASN A CA 1
ATOM 685 C C . ASN A 1 82 ? 3.861 7.538 -1.907 1.00 74.69 82 ASN A C 1
ATOM 687 O O . ASN A 1 82 ? 3.622 7.067 -3.020 1.00 74.69 82 ASN A O 1
ATOM 691 N N . ALA A 1 83 ? 4.716 8.556 -1.770 1.00 74.00 83 ALA A N 1
ATOM 692 C CA . ALA A 1 83 ? 5.358 9.170 -2.930 1.00 74.00 83 ALA A CA 1
ATOM 693 C C . ALA A 1 83 ? 6.320 8.230 -3.663 1.00 74.00 83 ALA A C 1
ATOM 695 O O . ALA A 1 83 ? 6.574 8.471 -4.837 1.00 74.00 83 ALA A O 1
ATOM 696 N N . TYR A 1 84 ? 6.825 7.184 -2.999 1.00 73.50 84 TYR A N 1
ATOM 697 C CA . TYR A 1 84 ? 7.849 6.277 -3.531 1.00 73.50 84 TYR A CA 1
ATOM 698 C C . TYR A 1 84 ? 7.476 4.793 -3.475 1.00 73.50 84 TYR A C 1
ATOM 700 O O . TYR A 1 84 ? 8.293 3.950 -3.838 1.00 73.50 84 TYR A O 1
ATOM 708 N N . ASP A 1 85 ? 6.258 4.459 -3.049 1.00 74.94 85 ASP A N 1
ATOM 709 C CA . ASP A 1 85 ? 5.823 3.069 -2.840 1.00 74.94 85 ASP A CA 1
ATOM 710 C C . ASP A 1 85 ? 5.847 2.241 -4.127 1.00 74.94 85 ASP A C 1
ATOM 712 O O . ASP A 1 85 ? 6.019 1.024 -4.104 1.00 74.94 85 ASP A O 1
ATOM 716 N N . GLU A 1 86 ? 5.687 2.910 -5.267 1.00 73.56 86 GLU A N 1
ATOM 717 C CA . GLU A 1 86 ? 5.663 2.284 -6.585 1.00 73.56 86 GLU A CA 1
ATOM 718 C C . GLU A 1 86 ? 7.036 2.275 -7.269 1.00 73.56 86 GLU A C 1
ATOM 720 O O . GLU A 1 86 ? 7.154 1.804 -8.406 1.00 73.56 86 GLU A O 1
ATOM 725 N N . ASN A 1 87 ? 8.083 2.776 -6.604 1.00 77.06 87 ASN A N 1
ATOM 726 C CA . ASN A 1 87 ? 9.427 2.809 -7.164 1.00 77.06 87 ASN A CA 1
ATOM 727 C C . ASN A 1 87 ? 10.099 1.435 -7.050 1.00 77.06 87 ASN A C 1
ATOM 729 O O . ASN A 1 87 ? 10.930 1.176 -6.182 1.00 77.06 87 ASN A O 1
ATOM 733 N N . MET A 1 88 ? 9.710 0.544 -7.957 1.00 77.56 88 MET A N 1
ATOM 734 C CA . MET A 1 88 ? 10.211 -0.831 -8.032 1.00 77.56 88 MET A CA 1
ATOM 735 C C . MET A 1 88 ? 11.342 -0.986 -9.061 1.00 77.56 88 MET A C 1
ATOM 737 O O . MET A 1 88 ? 11.773 -2.104 -9.341 1.00 77.56 88 MET A O 1
ATOM 741 N N . CYS A 1 89 ? 11.810 0.116 -9.655 1.00 78.69 89 CYS A N 1
ATOM 742 C CA . CYS A 1 89 ? 12.884 0.098 -10.642 1.00 78.69 89 CYS A CA 1
ATOM 743 C C . CYS A 1 89 ? 14.255 -0.045 -9.976 1.00 78.69 89 CYS A C 1
ATOM 745 O O . CYS A 1 89 ? 14.581 0.664 -9.022 1.00 78.69 89 CYS A O 1
ATOM 747 N N . THR A 1 90 ? 15.102 -0.915 -10.523 1.00 82.31 90 THR A N 1
ATOM 748 C CA . THR A 1 90 ? 16.502 -0.990 -10.095 1.00 82.31 90 THR A CA 1
ATOM 749 C C . THR A 1 90 ? 17.341 0.096 -10.770 1.00 82.31 90 THR A C 1
ATOM 751 O O . THR A 1 90 ? 16.984 0.624 -11.824 1.00 82.31 90 THR A O 1
ATOM 754 N N . LEU A 1 91 ? 18.519 0.394 -10.211 1.00 83.12 91 LEU A N 1
ATOM 755 C CA . LEU A 1 91 ? 19.484 1.297 -10.852 1.00 83.12 91 LEU A CA 1
ATOM 756 C C . LEU A 1 91 ? 19.875 0.818 -12.263 1.00 83.12 91 LEU A C 1
ATOM 758 O O . LEU A 1 91 ? 20.094 1.632 -13.157 1.00 83.12 91 LEU A O 1
ATOM 762 N N . TYR A 1 92 ? 19.939 -0.501 -12.468 1.00 84.44 92 TYR A N 1
ATOM 763 C CA . TYR A 1 92 ? 20.202 -1.093 -13.776 1.00 84.44 92 TYR A CA 1
ATOM 764 C C . TYR A 1 92 ? 19.107 -0.728 -14.783 1.00 84.44 92 TYR A C 1
ATOM 766 O O . TYR A 1 92 ? 19.417 -0.238 -15.868 1.00 84.44 92 TYR A O 1
ATOM 774 N N . ASP A 1 93 ? 17.837 -0.885 -14.400 1.00 80.31 93 ASP A N 1
ATOM 775 C CA . ASP A 1 93 ? 16.700 -0.559 -15.265 1.00 80.31 93 ASP A CA 1
ATOM 776 C C . ASP A 1 93 ? 16.700 0.922 -15.652 1.00 80.31 93 ASP A C 1
ATOM 778 O O . ASP A 1 93 ? 16.514 1.254 -16.823 1.00 80.31 93 ASP A O 1
ATOM 782 N N . LEU A 1 94 ? 16.976 1.813 -14.693 1.00 79.50 94 LEU A N 1
ATOM 783 C CA . LEU A 1 94 ? 17.071 3.256 -14.938 1.00 79.50 94 LEU A CA 1
ATOM 784 C C . LEU A 1 94 ? 18.201 3.597 -15.916 1.00 79.50 94 LEU A C 1
ATOM 786 O O . LEU A 1 94 ? 17.991 4.366 -16.854 1.00 79.50 94 LEU A O 1
ATOM 790 N N . ASN A 1 95 ? 19.376 2.987 -15.746 1.00 83.06 95 ASN A N 1
ATOM 791 C CA . ASN A 1 95 ? 20.516 3.197 -16.637 1.00 83.06 95 ASN A CA 1
ATOM 792 C C . ASN A 1 95 ? 20.239 2.677 -18.051 1.00 83.06 95 ASN A C 1
ATOM 794 O O . ASN A 1 95 ? 20.566 3.347 -19.032 1.00 83.06 95 ASN A O 1
ATOM 798 N N . CYS A 1 96 ? 19.601 1.513 -18.177 1.00 81.19 96 CYS A N 1
ATOM 799 C CA . CYS A 1 96 ? 19.170 1.001 -19.472 1.00 81.19 96 CYS A CA 1
ATOM 800 C C . CYS A 1 96 ? 18.141 1.932 -20.119 1.00 81.19 96 CYS A C 1
ATOM 802 O O . CYS A 1 96 ? 18.278 2.261 -21.296 1.00 81.19 96 CYS A O 1
ATOM 804 N N . MET A 1 97 ? 17.146 2.411 -19.369 1.00 77.94 97 MET A N 1
ATOM 805 C CA . MET A 1 97 ? 16.167 3.369 -19.889 1.00 77.94 97 MET A CA 1
ATOM 806 C C . MET A 1 97 ? 16.832 4.663 -20.350 1.00 77.94 97 MET A C 1
ATOM 808 O O . MET A 1 97 ? 16.500 5.133 -21.430 1.00 77.94 97 MET A O 1
ATOM 812 N N . TYR A 1 98 ? 17.805 5.188 -19.606 1.00 78.25 98 TYR A N 1
ATOM 813 C CA . TYR A 1 98 ? 18.582 6.358 -20.017 1.00 78.25 98 TYR A CA 1
ATOM 814 C C . TYR A 1 98 ? 19.380 6.112 -21.307 1.00 78.25 98 TYR A C 1
ATOM 816 O O . TYR A 1 98 ? 19.460 6.989 -22.165 1.00 78.25 98 TYR A O 1
ATOM 824 N N . ALA A 1 99 ? 19.957 4.917 -21.462 1.00 81.44 99 ALA A N 1
ATOM 825 C CA . ALA A 1 99 ? 20.732 4.556 -22.646 1.00 81.44 99 ALA A CA 1
ATOM 826 C C . ALA A 1 99 ? 19.860 4.413 -23.907 1.00 81.44 99 ALA A C 1
ATOM 828 O O . ALA A 1 99 ? 20.268 4.854 -24.980 1.00 81.44 99 ALA A O 1
ATOM 829 N N . TYR A 1 100 ? 18.666 3.820 -23.788 1.00 78.75 100 TYR A N 1
ATOM 830 C CA . TYR A 1 100 ? 17.752 3.620 -24.923 1.00 78.75 100 TYR A CA 1
ATOM 831 C C . TYR A 1 100 ? 16.843 4.825 -25.195 1.00 78.75 100 TYR A C 1
ATOM 833 O O . TYR A 1 100 ? 16.500 5.087 -26.344 1.00 78.75 100 TYR A O 1
ATOM 841 N N . ASN A 1 101 ? 16.469 5.565 -24.153 1.00 75.62 101 ASN A N 1
ATOM 842 C CA . ASN A 1 101 ? 15.606 6.740 -24.200 1.00 75.62 101 ASN A CA 1
ATOM 843 C C . ASN A 1 101 ? 16.324 7.898 -23.508 1.00 75.62 101 ASN A C 1
ATOM 845 O O . ASN A 1 101 ? 16.028 8.244 -22.362 1.00 75.62 101 ASN A O 1
ATOM 849 N N . ARG A 1 102 ? 17.303 8.485 -24.203 1.00 73.31 102 ARG A N 1
ATOM 850 C CA . ARG A 1 102 ? 18.059 9.614 -23.662 1.00 73.31 102 ARG A CA 1
ATOM 851 C C . ARG A 1 102 ? 17.093 10.765 -23.353 1.00 73.31 102 ARG A C 1
ATOM 853 O O . ARG A 1 102 ? 16.318 11.138 -24.239 1.00 73.31 102 ARG A O 1
ATOM 860 N N . PRO A 1 103 ? 17.114 11.326 -22.133 1.00 71.50 103 PRO A N 1
ATOM 861 C CA . PRO A 1 103 ? 16.218 12.411 -21.786 1.00 71.50 103 PRO A CA 1
ATOM 862 C C . PRO A 1 103 ? 16.506 13.636 -22.657 1.00 71.50 103 PRO A C 1
ATOM 864 O O . PRO A 1 103 ? 17.612 13.831 -23.171 1.00 71.50 103 PRO A O 1
ATOM 867 N N . LEU A 1 104 ? 15.466 14.438 -22.864 1.00 74.69 104 LEU A N 1
ATOM 868 C CA . LEU A 1 104 ? 15.545 15.650 -23.670 1.00 74.69 104 LEU A CA 1
ATOM 869 C C . LEU A 1 104 ? 16.412 16.691 -22.971 1.00 74.69 104 LEU A C 1
ATOM 871 O O . LEU A 1 104 ? 16.322 16.841 -21.760 1.00 74.69 104 LEU A O 1
ATOM 875 N N . ALA A 1 105 ? 17.172 17.468 -23.743 1.00 77.12 105 ALA A N 1
ATOM 876 C CA . ALA A 1 105 ? 17.969 18.558 -23.197 1.00 77.12 105 ALA A CA 1
ATOM 877 C C . ALA A 1 105 ? 17.115 19.529 -22.360 1.00 77.12 105 ALA A C 1
ATOM 879 O O . ALA A 1 105 ? 15.969 19.845 -22.706 1.00 77.12 105 ALA A O 1
ATOM 880 N N . ARG A 1 106 ? 17.697 20.023 -21.267 1.00 81.69 106 ARG A N 1
ATOM 881 C CA . ARG A 1 106 ? 17.046 20.903 -20.295 1.00 81.69 106 ARG A CA 1
ATOM 882 C C . ARG A 1 106 ? 16.420 22.105 -20.997 1.00 81.69 106 ARG A C 1
ATOM 884 O O . ARG A 1 106 ? 17.106 22.844 -21.702 1.00 81.69 106 ARG A O 1
ATOM 891 N N . ARG A 1 107 ? 15.120 22.330 -20.780 1.00 82.62 107 ARG A N 1
ATOM 892 C CA . ARG A 1 107 ? 14.387 23.436 -21.409 1.00 82.62 107 ARG A CA 1
ATOM 893 C C . ARG A 1 107 ? 14.102 24.539 -20.401 1.00 82.62 107 ARG A C 1
ATOM 895 O O . ARG A 1 107 ? 13.554 24.291 -19.330 1.00 82.62 107 ARG A O 1
ATOM 902 N N . TYR A 1 108 ? 14.437 25.768 -20.772 1.00 87.00 108 TYR A N 1
ATOM 903 C CA . TYR A 1 108 ? 14.039 26.942 -20.008 1.00 87.00 108 TYR A CA 1
ATOM 904 C C . TYR A 1 108 ? 12.547 27.215 -20.219 1.00 87.00 108 TYR A C 1
ATOM 906 O O . TYR A 1 108 ? 12.091 27.331 -21.362 1.00 87.00 108 TYR A O 1
ATOM 914 N N . LYS A 1 109 ? 11.777 27.323 -19.133 1.00 87.81 109 LYS A N 1
ATOM 915 C CA . LYS A 1 109 ? 10.392 27.798 -19.188 1.00 87.81 109 LYS A CA 1
ATOM 916 C C . LYS A 1 109 ? 10.358 29.274 -18.808 1.00 87.81 109 LYS A C 1
ATOM 918 O O . LYS A 1 109 ? 10.462 29.630 -17.640 1.00 87.81 109 LYS A O 1
ATOM 923 N N . SER A 1 110 ? 10.172 30.134 -19.808 1.00 88.50 110 SER A N 1
ATOM 924 C CA . SER A 1 110 ? 10.152 31.591 -19.626 1.00 88.50 110 SER A CA 1
ATOM 925 C C . SER A 1 110 ? 9.026 32.074 -18.711 1.00 88.50 110 SER A C 1
ATOM 927 O O . SER A 1 110 ? 9.231 33.003 -17.943 1.00 88.50 110 SER A O 1
ATOM 929 N N . HIS A 1 111 ? 7.858 31.423 -18.745 1.00 86.69 111 HIS A N 1
ATOM 930 C CA . HIS A 1 111 ? 6.705 31.810 -17.927 1.00 86.69 111 HIS A CA 1
ATOM 931 C C . HIS A 1 111 ? 6.943 31.637 -16.419 1.00 86.69 111 HIS A C 1
ATOM 933 O O . HIS A 1 111 ? 6.480 32.449 -15.627 1.00 86.69 111 HIS A O 1
ATOM 939 N N . THR A 1 112 ? 7.676 30.595 -16.023 1.00 86.50 112 THR A N 1
ATOM 940 C CA . THR A 1 112 ? 8.002 30.309 -14.618 1.00 86.50 112 THR A CA 1
ATOM 941 C C . THR A 1 112 ? 9.381 30.827 -14.220 1.00 86.50 112 THR A C 1
ATOM 943 O O . THR A 1 112 ? 9.716 30.822 -13.041 1.00 86.50 112 THR A O 1
ATOM 946 N N . GLY A 1 113 ? 10.201 31.246 -15.189 1.00 89.94 113 GLY A N 1
ATOM 947 C CA . GLY A 1 113 ? 11.592 31.636 -14.969 1.00 89.94 113 GLY A CA 1
ATOM 948 C C . GLY A 1 113 ? 12.486 30.481 -14.512 1.00 89.94 113 GLY A C 1
ATOM 949 O O . GLY A 1 113 ? 13.599 30.718 -14.044 1.00 89.94 113 GLY A O 1
ATOM 950 N N . THR A 1 114 ? 12.017 29.235 -14.624 1.00 85.56 114 THR A N 1
ATOM 951 C CA . THR A 1 114 ? 12.695 28.058 -14.082 1.00 85.56 114 THR A CA 1
ATOM 952 C C . THR A 1 114 ? 13.284 27.182 -15.177 1.00 85.56 114 THR A C 1
ATOM 954 O O . THR A 1 114 ? 12.743 27.011 -16.273 1.00 85.56 114 THR A O 1
ATOM 957 N N . TRP A 1 115 ? 14.425 26.592 -14.842 1.00 82.06 115 TRP A N 1
ATOM 958 C CA . TRP A 1 115 ? 15.005 25.486 -15.578 1.00 82.06 115 TRP A CA 1
ATOM 959 C C . TRP A 1 115 ? 14.444 24.186 -15.012 1.00 82.06 115 TRP A C 1
ATOM 961 O O . TRP A 1 115 ? 14.819 23.780 -13.912 1.00 82.06 115 TRP A O 1
ATOM 971 N N . GLU A 1 116 ? 13.538 23.542 -15.739 1.00 74.06 116 GLU A N 1
ATOM 972 C CA . GLU A 1 116 ? 13.021 22.242 -15.313 1.00 74.06 116 GLU A CA 1
ATOM 973 C C . GLU A 1 116 ? 14.037 21.141 -15.641 1.00 74.06 116 GLU A C 1
ATOM 975 O O . GLU A 1 116 ? 14.609 21.153 -16.737 1.00 74.06 116 GLU A O 1
ATOM 980 N N . PRO A 1 117 ? 14.307 20.203 -14.714 1.00 67.50 117 PRO A N 1
ATOM 981 C CA . PRO A 1 117 ? 15.175 19.072 -15.005 1.00 67.50 117 PRO A CA 1
ATOM 982 C C . PRO A 1 117 ? 14.579 18.200 -16.118 1.00 67.50 117 PRO A C 1
ATOM 984 O O . PRO A 1 117 ? 13.368 18.034 -16.216 1.00 67.50 117 PRO A O 1
ATOM 987 N N . GLU A 1 118 ? 15.467 17.639 -16.939 1.00 65.88 118 GLU A N 1
ATOM 988 C CA . GLU A 1 118 ? 15.174 16.899 -18.177 1.00 65.88 118 GLU A CA 1
ATOM 989 C C . GLU A 1 118 ? 14.209 15.724 -17.980 1.00 65.88 118 GLU A C 1
ATOM 991 O O . GLU A 1 118 ? 13.294 15.510 -18.773 1.00 65.88 118 GLU A O 1
ATOM 996 N N . GLN A 1 119 ? 14.410 14.982 -16.894 1.00 66.38 119 GLN A N 1
ATOM 997 C CA . GLN A 1 119 ? 13.559 13.900 -16.423 1.00 66.38 119 GLN A CA 1
ATOM 998 C C . GLN A 1 119 ? 13.895 13.688 -14.943 1.00 66.38 119 GLN A C 1
ATOM 1000 O O . GLN A 1 119 ? 15.063 13.542 -14.581 1.00 66.38 119 GLN A O 1
ATOM 1005 N N . SER A 1 120 ? 12.899 13.747 -14.062 1.00 63.31 120 SER A N 1
ATOM 1006 C CA . SER A 1 120 ? 13.118 13.522 -12.632 1.00 63.31 120 SER A CA 1
ATOM 1007 C C . SER A 1 120 ? 13.212 12.023 -12.368 1.00 63.31 120 SER A C 1
ATOM 1009 O O . SER A 1 120 ? 12.195 11.343 -12.398 1.00 63.31 120 SER A O 1
ATOM 1011 N N . PHE A 1 121 ? 14.398 11.499 -12.047 1.00 58.50 121 PHE A N 1
ATOM 1012 C CA . PHE A 1 121 ? 14.530 10.105 -11.584 1.00 58.50 121 PHE A CA 1
ATOM 1013 C C . PHE A 1 121 ? 13.927 9.851 -10.194 1.00 58.50 121 PHE A C 1
ATOM 1015 O O . PHE A 1 121 ? 13.938 8.734 -9.685 1.00 58.50 121 PHE A O 1
ATOM 1022 N N . ILE A 1 122 ? 13.421 10.915 -9.573 1.00 56.81 122 ILE A N 1
ATOM 1023 C CA . ILE A 1 122 ? 12.726 10.906 -8.292 1.00 56.81 122 ILE A CA 1
ATOM 1024 C C . ILE A 1 122 ? 11.227 10.646 -8.524 1.00 56.81 122 ILE A C 1
ATOM 1026 O O . ILE A 1 122 ? 10.526 10.227 -7.613 1.00 56.81 122 ILE A O 1
ATOM 1030 N N . SER A 1 123 ? 10.702 10.863 -9.738 1.00 59.69 123 SER A N 1
ATOM 1031 C CA . SER A 1 123 ? 9.316 10.500 -10.043 1.00 59.69 123 SER A CA 1
ATOM 1032 C C . SER A 1 123 ? 9.200 8.982 -10.134 1.00 59.69 123 SER A C 1
ATOM 1034 O O . SER A 1 123 ? 9.995 8.393 -10.861 1.00 59.69 123 SER A O 1
ATOM 1036 N N . ASN A 1 124 ? 8.232 8.380 -9.428 1.00 60.91 124 ASN A N 1
ATOM 1037 C CA . ASN A 1 124 ? 7.912 6.948 -9.464 1.00 60.91 124 ASN A CA 1
ATOM 1038 C C . ASN A 1 124 ? 8.082 6.359 -10.859 1.00 60.91 124 ASN A C 1
ATOM 1040 O O . ASN A 1 124 ? 7.195 6.435 -11.714 1.00 60.91 124 ASN A O 1
ATOM 1044 N N . HIS A 1 125 ? 9.239 5.744 -11.079 1.00 66.81 125 HIS A N 1
ATOM 1045 C CA . HIS A 1 125 ? 9.422 4.867 -12.204 1.00 66.81 125 HIS A CA 1
ATOM 1046 C C . HIS A 1 125 ? 8.624 3.623 -11.850 1.00 66.81 125 HIS A C 1
ATOM 1048 O O . HIS A 1 125 ? 9.110 2.738 -11.145 1.00 66.81 125 HIS A O 1
ATOM 1054 N N . GLY A 1 126 ? 7.359 3.612 -12.291 1.00 62.41 126 GLY A N 1
ATOM 1055 C CA . GLY A 1 126 ? 6.489 2.446 -12.192 1.00 62.41 126 GLY A CA 1
ATOM 1056 C 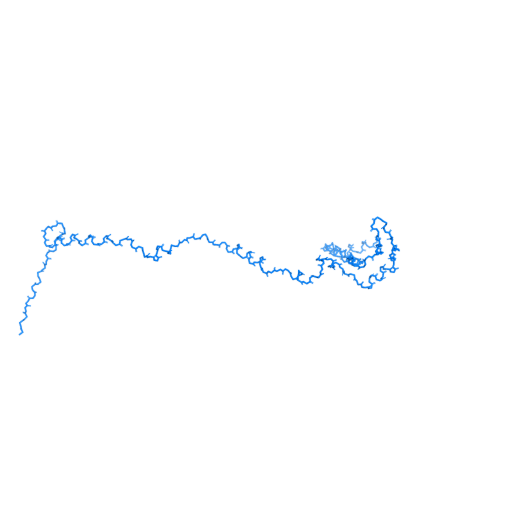C . GLY A 1 126 ? 7.211 1.199 -12.716 1.00 62.41 126 GLY A C 1
ATOM 1057 O O . GLY A 1 126 ? 8.219 1.352 -13.397 1.00 62.41 126 GLY A O 1
ATOM 1058 N N . PRO A 1 127 ? 6.717 -0.015 -12.428 1.00 61.38 127 PRO A N 1
ATOM 1059 C CA . PRO A 1 127 ? 7.480 -1.267 -12.230 1.00 61.38 127 PRO A CA 1
ATOM 1060 C C . PRO A 1 127 ? 8.361 -1.831 -13.381 1.00 61.38 127 PRO A C 1
ATOM 1062 O O . PRO A 1 127 ? 8.472 -3.039 -13.564 1.00 61.38 127 PRO A O 1
ATOM 1065 N N . GLY A 1 128 ? 9.050 -0.999 -14.155 1.00 65.69 128 GLY A N 1
ATOM 1066 C CA . GLY A 1 128 ? 9.845 -1.380 -15.308 1.00 65.69 128 GLY A CA 1
ATOM 1067 C C . GLY A 1 128 ? 9.002 -1.995 -16.428 1.00 65.69 128 GLY A C 1
ATOM 1068 O O . GLY A 1 128 ? 7.789 -1.789 -16.552 1.00 65.69 128 GLY A O 1
ATOM 1069 N N . ARG A 1 129 ? 9.662 -2.764 -17.301 1.00 66.44 129 ARG A N 1
ATOM 1070 C CA . ARG A 1 129 ? 8.982 -3.520 -18.361 1.00 66.44 129 ARG A CA 1
ATOM 1071 C C . ARG A 1 129 ? 8.228 -4.712 -17.759 1.00 66.44 129 ARG A C 1
ATOM 1073 O O . ARG A 1 129 ? 8.804 -5.757 -17.484 1.00 66.44 129 ARG A O 1
ATOM 1080 N N . ASN A 1 130 ? 6.905 -4.601 -17.666 1.00 73.25 130 ASN A N 1
ATOM 1081 C CA . ASN A 1 130 ? 6.005 -5.645 -17.143 1.00 73.25 130 ASN A CA 1
ATOM 1082 C C . ASN A 1 130 ? 5.732 -6.824 -18.105 1.00 73.25 130 ASN A C 1
ATOM 1084 O O . ASN A 1 130 ? 4.671 -7.451 -18.047 1.00 73.25 130 ASN A O 1
ATOM 1088 N N . GLU A 1 131 ? 6.641 -7.139 -19.027 1.00 82.75 131 GLU A N 1
ATOM 1089 C CA . GLU A 1 131 ? 6.411 -8.177 -20.045 1.00 82.75 131 GLU A CA 1
ATOM 1090 C C . GLU A 1 131 ? 6.267 -9.575 -19.431 1.00 82.75 131 GLU A C 1
ATOM 1092 O O . GLU A 1 131 ? 5.431 -10.366 -19.869 1.00 82.75 131 GLU A O 1
ATOM 1097 N N . LEU A 1 132 ? 7.012 -9.855 -18.360 1.00 84.94 132 LEU A N 1
ATOM 1098 C CA . LEU A 1 132 ? 6.918 -11.117 -17.624 1.00 84.94 132 LEU A CA 1
ATOM 1099 C C . LEU A 1 132 ? 5.550 -11.296 -16.966 1.00 84.94 132 LEU A C 1
ATOM 1101 O O . LEU A 1 132 ? 4.963 -12.372 -17.052 1.00 84.94 132 LEU A O 1
ATOM 1105 N N . VAL A 1 133 ? 5.015 -10.235 -16.354 1.00 88.00 133 VAL A N 1
ATOM 1106 C CA . VAL A 1 133 ? 3.684 -10.262 -15.733 1.00 88.00 133 VAL A CA 1
ATOM 1107 C C . VAL A 1 133 ? 2.615 -10.512 -16.790 1.00 88.00 133 VAL A C 1
ATOM 1109 O O . VAL A 1 133 ? 1.706 -11.302 -16.554 1.00 88.00 133 VAL A O 1
ATOM 1112 N N . LYS A 1 134 ? 2.736 -9.895 -17.973 1.00 89.50 134 LYS A N 1
ATOM 1113 C CA . LYS A 1 134 ? 1.820 -10.149 -19.095 1.00 89.50 134 LYS A CA 1
ATOM 1114 C C . LYS A 1 134 ? 1.867 -11.612 -19.537 1.00 89.50 134 LYS A C 1
ATOM 1116 O O . LYS A 1 134 ? 0.815 -12.237 -19.608 1.00 89.50 134 LYS A O 1
ATOM 1121 N N . LYS A 1 135 ? 3.065 -12.173 -19.740 1.00 92.25 135 LYS A N 1
ATOM 1122 C CA . LYS A 1 135 ? 3.238 -13.588 -20.116 1.00 92.25 135 LYS A CA 1
ATOM 1123 C C . LYS A 1 135 ? 2.675 -14.546 -19.065 1.00 92.25 135 LYS A C 1
ATOM 1125 O O . LYS A 1 135 ? 1.962 -15.473 -19.418 1.00 92.25 135 LYS A O 1
ATOM 1130 N N . LYS A 1 136 ? 2.939 -14.294 -17.778 1.00 93.12 136 LYS A N 1
ATOM 1131 C CA . LYS A 1 136 ? 2.397 -15.083 -16.656 1.00 93.12 136 LYS A CA 1
ATOM 1132 C C . LYS A 1 136 ? 0.875 -14.998 -16.558 1.00 93.12 136 LYS A C 1
ATOM 1134 O O . LYS A 1 136 ? 0.217 -15.998 -16.308 1.00 93.12 136 LYS A O 1
ATOM 1139 N N . ARG A 1 137 ? 0.302 -13.805 -16.745 1.00 93.44 137 ARG A N 1
ATOM 1140 C CA . ARG A 1 137 ? -1.158 -13.648 -16.774 1.00 93.44 137 ARG A CA 1
ATOM 1141 C C . ARG A 1 137 ? -1.763 -14.418 -17.937 1.00 93.44 137 ARG A C 1
ATOM 1143 O O . ARG A 1 137 ? -2.790 -15.049 -17.745 1.00 93.44 137 ARG A O 1
ATOM 1150 N N . GLN A 1 138 ? -1.125 -14.378 -19.103 1.00 94.25 138 GLN A N 1
ATOM 1151 C CA . GLN A 1 138 ? -1.579 -15.126 -20.267 1.00 94.25 138 GLN A CA 1
ATOM 1152 C C . GLN A 1 138 ? -1.514 -16.634 -20.019 1.00 94.25 138 GLN A C 1
ATOM 1154 O O . GLN A 1 138 ? -2.539 -17.285 -20.159 1.00 94.25 138 GLN A O 1
ATOM 1159 N N . SER A 1 139 ? -0.400 -17.155 -19.491 1.00 92.06 139 SER A N 1
ATOM 1160 C CA . SER A 1 139 ? -0.308 -18.580 -19.148 1.00 92.06 139 SER A CA 1
ATOM 1161 C C . SER A 1 139 ? -1.378 -19.009 -18.142 1.00 92.06 139 SER A C 1
ATOM 1163 O O . SER A 1 139 ? -1.970 -20.060 -18.304 1.00 92.06 139 SER A O 1
ATOM 1165 N N . TRP A 1 140 ? -1.701 -18.184 -17.137 1.00 92.12 140 TRP A N 1
ATOM 1166 C CA . TRP A 1 140 ? -2.794 -18.501 -16.208 1.00 92.12 140 TRP A CA 1
ATOM 1167 C C . TRP A 1 140 ? -4.172 -18.502 -16.865 1.00 92.12 140 TRP A C 1
ATOM 1169 O O . TRP A 1 140 ? -5.055 -19.242 -16.439 1.00 92.12 140 TRP A O 1
ATOM 1179 N N . VAL A 1 141 ? -4.399 -17.644 -17.859 1.00 91.12 141 VAL A N 1
ATOM 1180 C CA . VAL A 1 141 ? -5.646 -17.663 -18.632 1.00 91.12 141 VAL A CA 1
ATOM 1181 C C . VAL A 1 141 ? -5.714 -18.943 -19.460 1.00 91.12 141 VAL A C 1
ATOM 1183 O O . VAL A 1 141 ? -6.757 -19.593 -19.457 1.00 91.12 141 VAL A O 1
ATOM 1186 N N . ASP A 1 142 ? -4.604 -19.327 -20.086 1.00 87.38 142 ASP A N 1
ATOM 1187 C CA . ASP A 1 142 ? -4.498 -20.541 -20.892 1.00 87.38 142 ASP A CA 1
ATOM 1188 C C . ASP A 1 142 ? -4.706 -21.797 -20.020 1.00 87.38 142 ASP A C 1
ATOM 1190 O O . ASP A 1 142 ? -5.576 -22.609 -20.327 1.00 87.38 142 ASP A O 1
ATOM 1194 N N . ASP A 1 143 ? -4.047 -21.895 -18.858 1.00 83.75 143 ASP A N 1
ATOM 1195 C CA . ASP A 1 143 ? -4.209 -22.992 -17.885 1.00 83.75 143 ASP A CA 1
ATOM 1196 C C . ASP A 1 143 ? -5.672 -23.142 -17.417 1.00 83.75 143 ASP A C 1
ATOM 1198 O O . ASP A 1 143 ? -6.196 -24.248 -17.263 1.00 83.75 143 ASP A O 1
ATOM 1202 N N . ASN A 1 144 ? -6.369 -22.019 -17.209 1.00 77.62 144 ASN A N 1
ATOM 1203 C CA . ASN A 1 144 ? -7.782 -22.029 -16.827 1.00 77.62 144 ASN A CA 1
ATOM 1204 C C . ASN A 1 144 ? -8.701 -22.484 -17.973 1.00 77.62 144 ASN A C 1
ATOM 1206 O O . ASN A 1 144 ? -9.763 -23.047 -17.708 1.00 77.62 144 ASN A O 1
ATOM 1210 N N . GLN A 1 145 ? -8.313 -22.260 -19.232 1.00 71.50 145 GLN A N 1
ATOM 1211 C CA . GLN A 1 145 ? -9.049 -22.733 -20.411 1.00 71.50 145 GLN A CA 1
ATOM 1212 C C . GLN A 1 145 ? -8.752 -24.207 -20.734 1.00 71.50 145 GLN A C 1
ATOM 1214 O O . GLN A 1 145 ? -9.632 -24.918 -21.221 1.00 71.50 145 GLN A O 1
ATOM 1219 N N . GLU A 1 146 ? -7.544 -24.692 -20.438 1.00 61.94 146 GLU A N 1
ATOM 1220 C CA . GLU A 1 146 ? -7.144 -26.098 -20.608 1.00 61.94 146 GLU A CA 1
ATOM 1221 C C . GLU A 1 146 ? -7.702 -27.042 -19.540 1.00 61.94 146 GLU A C 1
ATOM 1223 O O . GLU A 1 146 ? -7.680 -28.258 -19.719 1.00 61.94 146 GLU A O 1
ATOM 1228 N N . ASN A 1 147 ? -8.293 -26.502 -18.473 1.00 57.06 147 ASN A N 1
ATOM 1229 C CA . ASN A 1 147 ? -9.014 -27.281 -17.463 1.00 57.06 147 ASN A CA 1
ATOM 1230 C C . ASN A 1 147 ? -10.336 -27.895 -17.986 1.00 57.06 147 ASN A C 1
ATOM 1232 O O . ASN A 1 147 ? -11.005 -28.656 -17.287 1.00 57.06 147 ASN A O 1
ATOM 1236 N N . VAL A 1 148 ? -10.716 -27.597 -19.233 1.00 62.91 148 VAL A N 1
ATOM 1237 C CA . VAL A 1 148 ? -11.643 -28.423 -20.013 1.00 62.91 148 VAL A CA 1
ATOM 1238 C C . VAL A 1 148 ? -10.845 -29.613 -20.538 1.00 62.91 148 VAL A C 1
ATOM 1240 O O . VAL A 1 148 ? -9.947 -29.412 -21.346 1.00 62.91 148 VAL A O 1
ATOM 1243 N N . GLN A 1 149 ? -11.154 -30.840 -20.098 1.00 63.31 149 GLN A N 1
ATOM 1244 C CA . GLN A 1 149 ? -10.453 -32.060 -20.526 1.00 63.31 149 GLN A CA 1
ATOM 1245 C C . GLN A 1 149 ? -10.360 -32.145 -22.061 1.00 63.31 149 GLN A C 1
ATOM 1247 O O . GLN A 1 149 ? -11.300 -32.576 -22.730 1.00 63.31 149 GLN A O 1
ATOM 1252 N N . LYS A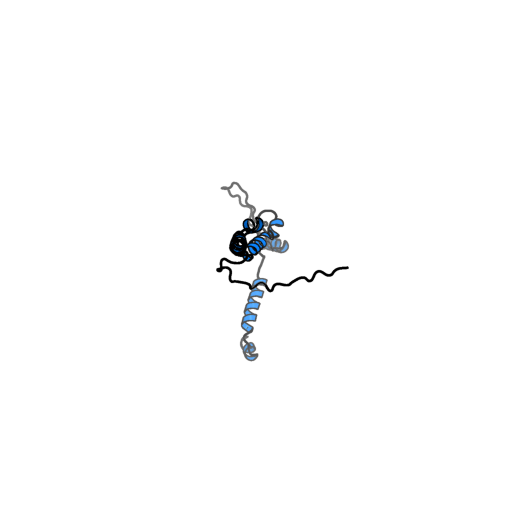 1 150 ? -9.222 -31.735 -22.629 1.00 66.06 150 LYS A N 1
ATOM 1253 C CA . LYS A 1 150 ? -8.917 -31.921 -24.046 1.00 66.06 150 LYS A CA 1
ATOM 1254 C C . LYS A 1 150 ? -8.417 -33.346 -24.229 1.00 66.06 150 LYS A C 1
ATOM 1256 O O . LYS A 1 150 ? -7.522 -33.805 -23.522 1.00 66.06 150 LYS A O 1
ATOM 1261 N N . THR A 1 151 ? -9.006 -34.060 -25.176 1.00 74.56 151 THR A N 1
ATOM 1262 C CA . THR A 1 151 ? -8.512 -35.390 -25.546 1.00 74.56 151 THR A CA 1
ATOM 1263 C C . THR A 1 151 ? -7.190 -35.258 -26.304 1.00 74.56 151 THR A C 1
ATOM 1265 O O . THR A 1 151 ? -6.996 -34.304 -27.056 1.00 74.56 151 THR A O 1
ATOM 1268 N N . GLU A 1 152 ? -6.287 -36.232 -26.158 1.00 68.62 152 GLU A N 1
ATOM 1269 C CA . GLU A 1 152 ? -4.982 -36.248 -26.847 1.00 68.62 152 GLU A CA 1
ATOM 1270 C C . GLU A 1 152 ? -5.113 -36.047 -28.372 1.00 68.62 152 GLU A C 1
ATOM 1272 O O . GLU A 1 152 ? -4.266 -35.416 -29.006 1.00 68.62 152 GLU A O 1
ATOM 1277 N N . TYR A 1 153 ? -6.218 -36.534 -28.952 1.00 65.06 153 TYR A N 1
ATOM 1278 C CA . TYR A 1 153 ? -6.570 -36.345 -30.359 1.00 65.06 153 TYR A CA 1
ATOM 1279 C C . TYR A 1 153 ? -6.806 -34.872 -30.715 1.00 65.06 153 TYR A C 1
ATOM 1281 O O . TYR A 1 153 ? -6.278 -34.402 -31.717 1.00 65.06 153 TYR A O 1
ATOM 1289 N N . GLN A 1 154 ? -7.543 -34.116 -29.899 1.00 65.81 154 GLN A N 1
ATOM 1290 C CA . GLN A 1 154 ? -7.821 -32.699 -30.165 1.00 65.81 154 GLN A CA 1
ATOM 1291 C C . GLN A 1 154 ? -6.549 -31.839 -30.123 1.00 65.81 154 GLN A C 1
ATOM 1293 O O . GLN A 1 154 ? -6.434 -30.885 -30.889 1.00 65.81 154 GLN A O 1
ATOM 1298 N N . CYS A 1 155 ? -5.573 -32.200 -29.285 1.00 66.75 155 CYS A N 1
ATOM 1299 C CA . CYS A 1 155 ? -4.315 -31.461 -29.168 1.00 66.75 155 CYS A CA 1
ATOM 1300 C C . CYS A 1 155 ? -3.397 -31.636 -30.391 1.00 66.75 155 CYS A C 1
ATOM 1302 O O . CYS A 1 155 ? -2.701 -30.697 -30.766 1.00 66.75 155 CYS A O 1
ATOM 1304 N N . ARG A 1 156 ? -3.398 -32.810 -31.043 1.00 64.81 156 ARG A N 1
ATOM 1305 C CA . ARG A 1 156 ? -2.498 -33.089 -32.182 1.00 64.81 156 ARG A CA 1
ATOM 1306 C C . ARG A 1 156 ? -2.920 -32.419 -33.491 1.00 64.81 156 ARG A C 1
ATOM 1308 O O . ARG A 1 156 ? -2.056 -32.123 -34.307 1.00 64.81 156 ARG A O 1
ATOM 1315 N N . TYR A 1 157 ? -4.213 -32.164 -33.691 1.00 64.69 157 TYR A N 1
ATOM 1316 C CA . TYR A 1 157 ? -4.722 -31.556 -34.930 1.00 64.69 157 TYR A CA 1
ATOM 1317 C C . TYR A 1 157 ? -4.868 -30.030 -34.871 1.00 64.69 157 TYR A C 1
ATOM 1319 O O . TYR A 1 157 ? -5.124 -29.417 -35.900 1.00 64.69 157 TYR A O 1
ATOM 1327 N N . ALA A 1 158 ? -4.690 -29.406 -33.703 1.00 62.41 158 ALA A N 1
ATOM 1328 C CA . ALA A 1 158 ? -4.793 -27.953 -33.542 1.00 62.41 158 ALA A CA 1
ATOM 1329 C C . ALA A 1 158 ? -3.495 -27.185 -33.882 1.00 62.41 158 ALA A C 1
ATOM 1331 O O . ALA A 1 158 ? -3.494 -25.959 -33.853 1.00 62.41 158 ALA A O 1
ATOM 1332 N N . LEU A 1 159 ? -2.393 -27.891 -34.168 1.00 55.00 159 LEU A N 1
ATOM 1333 C CA . LEU A 1 159 ? -1.062 -27.318 -34.428 1.00 55.00 159 LEU A CA 1
ATOM 1334 C C . LEU A 1 159 ? -0.690 -27.222 -35.924 1.00 55.00 159 LEU A C 1
ATOM 1336 O O . LEU A 1 159 ? 0.458 -26.898 -36.224 1.00 55.00 159 LEU A O 1
ATOM 1340 N N . ASN A 1 160 ? -1.632 -27.485 -36.838 1.00 44.69 160 ASN A N 1
ATOM 1341 C CA . ASN A 1 160 ? -1.449 -27.315 -38.287 1.00 44.69 160 ASN A CA 1
ATOM 1342 C C . ASN A 1 160 ? -2.185 -26.086 -38.817 1.00 44.69 160 ASN A C 1
ATOM 1344 O O . ASN A 1 160 ? -3.365 -25.909 -38.440 1.00 44.69 160 ASN A O 1
#

Secondary structure (DSSP, 8-state):
------------PPPTTSS-SSHHHHHHHHHHTTTTTT---HHHHH----------HHHHHHHHHHTS---THHHH--SSTTSSTT----HHHHHHHHHHSPPPPPEEETTTTEEE-SS-TTS---SS-THHHHHHHHHHHHHHHHTS---HHHHHHTT-

InterPro domains:
  IPR037662 Cilia- and flagella-associated protein 68/107 [PTHR31180] (11-158)
  IPR054709 Cilia- and flagella-associated protein 107 [PF22595] (14-158)

Radius of gyration: 50.59 Å; chains: 1; bounding box: 87×68×140 Å

Sequence (160 aa):
MYKVPINIYSSIMYNNKVLIGNWFEEQNVTFALQKDGNKKSAYQKDYRKHALPVRDNKSIWKIREKAQGLPRQLFQDHGIHNAYDENMCTLYDLNCMYAYNRPLARRYKSHTGTWEPEQSFISNHGPGRNELVKKKRQSWVDDNQENVQKTEYQCRYALN

Foldseek 3Di:
DDDDDPPPDPPPDDDLVDPDDPSVVVVVVVVVVPPPPDCQDPCCVVDDPPPDPPPPVVVVVVVVVVVVDDPPQVVPDDDDRPQAVQQQDDPVLVVVCCVVPPFDPFDQDPVVRDTDDRDDPSGRPGNHPCVVVVVVVVVVVVVVVPVPPDDPVNVVVVPD

Organism: NCBI:txid143950